Protein AF-A0A966EWJ2-F1 (afdb_monomer_lite)

Sequence (169 aa):
MSKPTRISRLSVVLLVLSLAGCTSAPTDCRPDIEAARTAGQTGQWLESAIATAGPDCRSAATDAWLESAGALDCSPRFAFAAARLGREIGADCTAASHVGAARLGAMIGELERERESIDAQLADESLVATMQRDLRQRHITIDRDLPQLEALARFDELLPPAVVPDRAN

Structure (mmCIF, N/CA/C/O backbone):
data_AF-A0A966EWJ2-F1
#
_entry.id   AF-A0A966EWJ2-F1
#
loop_
_atom_site.group_PDB
_atom_site.id
_atom_site.type_symbol
_atom_site.label_atom_id
_atom_site.label_alt_id
_atom_site.label_comp_id
_atom_site.label_asym_id
_atom_site.label_entity_id
_atom_site.label_seq_id
_atom_site.pdbx_PDB_ins_code
_atom_site.Cartn_x
_atom_site.Cartn_y
_atom_site.Cartn_z
_atom_site.occupancy
_atom_site.B_iso_or_equiv
_atom_site.auth_seq_id
_atom_site.auth_comp_id
_atom_site.auth_asym_id
_atom_site.auth_atom_id
_atom_site.pdbx_PDB_model_num
ATOM 1 N N . MET A 1 1 ? 14.632 -74.463 56.952 1.00 44.56 1 MET A N 1
ATOM 2 C CA . MET A 1 1 ? 13.197 -74.572 56.605 1.00 44.56 1 MET A CA 1
ATOM 3 C C . MET A 1 1 ? 12.904 -73.636 55.440 1.00 44.56 1 MET A C 1
ATOM 5 O O . MET A 1 1 ? 13.610 -72.654 55.264 1.00 44.56 1 MET A O 1
ATOM 9 N N . SER A 1 2 ? 11.971 -74.058 54.596 1.00 39.38 2 SER A N 1
ATOM 10 C CA . SER A 1 2 ? 11.826 -73.790 53.161 1.00 39.38 2 SER A CA 1
ATOM 11 C C . SER A 1 2 ? 11.442 -72.363 52.717 1.00 39.38 2 SER A C 1
ATOM 13 O O . SER A 1 2 ? 10.772 -71.633 53.436 1.00 39.38 2 SER A O 1
ATOM 15 N N . LYS A 1 3 ? 11.820 -72.042 51.462 1.00 44.25 3 LYS A N 1
ATOM 16 C CA . LYS A 1 3 ? 11.209 -71.070 50.506 1.00 44.25 3 LYS A CA 1
ATOM 17 C C . LYS A 1 3 ? 9.666 -71.260 50.379 1.00 44.25 3 LYS A C 1
ATOM 19 O O . LYS A 1 3 ? 9.231 -72.332 50.802 1.00 44.25 3 LYS A O 1
ATOM 24 N N . PRO A 1 4 ? 8.847 -70.401 49.695 1.00 53.06 4 PRO A N 1
ATOM 25 C CA . PRO A 1 4 ? 9.172 -69.289 48.768 1.00 53.06 4 PRO A CA 1
ATOM 26 C C . PRO A 1 4 ? 8.308 -67.988 48.842 1.00 53.06 4 PRO A C 1
ATOM 28 O O . PRO A 1 4 ? 7.170 -67.961 49.290 1.00 53.06 4 PRO A O 1
ATOM 31 N N . THR A 1 5 ? 8.883 -66.919 48.279 1.00 56.69 5 THR A N 1
ATOM 32 C CA . THR A 1 5 ? 8.361 -66.006 47.232 1.00 56.69 5 THR A CA 1
ATOM 33 C C . THR A 1 5 ? 6.848 -65.785 47.066 1.00 56.69 5 THR A C 1
ATOM 35 O O . THR A 1 5 ? 6.153 -66.706 46.656 1.00 56.69 5 THR A O 1
ATOM 38 N N . ARG A 1 6 ? 6.400 -64.514 47.105 1.00 51.28 6 ARG A N 1
ATOM 39 C CA . ARG A 1 6 ? 5.426 -63.938 46.146 1.00 51.28 6 ARG A CA 1
ATOM 40 C C . ARG A 1 6 ? 5.683 -62.438 45.948 1.00 51.28 6 ARG A C 1
ATOM 42 O O . ARG A 1 6 ? 5.364 -61.614 46.794 1.00 51.28 6 ARG A O 1
ATOM 49 N N . ILE A 1 7 ? 6.269 -62.116 44.799 1.00 52.47 7 ILE A N 1
ATOM 50 C CA . ILE A 1 7 ? 6.356 -60.770 44.229 1.00 52.47 7 ILE A CA 1
ATOM 51 C C . ILE A 1 7 ? 5.018 -60.530 43.528 1.00 52.47 7 ILE A C 1
ATOM 53 O O . ILE A 1 7 ? 4.756 -61.148 42.496 1.00 52.47 7 ILE A O 1
ATOM 57 N N . SER A 1 8 ? 4.158 -59.682 44.092 1.00 46.12 8 SER A N 1
ATOM 58 C CA . SER A 1 8 ? 2.949 -59.228 43.401 1.00 46.12 8 SER A CA 1
ATOM 59 C C . SER A 1 8 ? 3.291 -57.965 42.622 1.00 46.12 8 SER A C 1
ATOM 61 O O . SER A 1 8 ? 3.482 -56.893 43.190 1.00 46.12 8 SER A O 1
ATOM 63 N N . ARG A 1 9 ? 3.431 -58.128 41.305 1.00 56.00 9 ARG A N 1
ATOM 64 C CA . ARG A 1 9 ? 3.480 -57.038 40.331 1.00 56.00 9 ARG A CA 1
ATOM 65 C C . ARG A 1 9 ? 2.112 -56.353 40.344 1.00 56.00 9 ARG A C 1
ATOM 67 O O . ARG A 1 9 ? 1.135 -57.013 40.002 1.00 56.00 9 ARG A O 1
ATOM 74 N N . LEU A 1 10 ? 2.028 -55.070 40.699 1.00 47.12 10 LEU A N 1
ATOM 75 C CA . LEU A 1 10 ? 0.874 -54.260 40.313 1.00 47.12 10 LEU A CA 1
ATOM 76 C C . LEU A 1 10 ? 1.274 -53.302 39.198 1.00 47.12 10 LEU A C 1
ATOM 78 O O . LEU A 1 10 ? 2.147 -52.451 39.337 1.00 47.12 10 LEU A O 1
ATOM 82 N N . SER A 1 11 ? 0.628 -53.573 38.077 1.00 51.22 11 SER A N 1
ATOM 83 C CA . SER A 1 11 ? 0.659 -52.937 36.781 1.00 51.22 11 SER A CA 1
ATOM 84 C C . SER A 1 11 ? 0.722 -51.415 36.827 1.00 51.22 11 SER A C 1
ATOM 86 O O . SER A 1 11 ? -0.183 -50.735 37.301 1.00 51.22 11 SER A O 1
ATOM 88 N N . VAL A 1 12 ? 1.785 -50.910 36.212 1.00 52.94 12 VAL A N 1
ATOM 89 C CA . VAL A 1 12 ? 1.863 -49.590 35.601 1.00 52.94 12 VAL A CA 1
ATOM 90 C C . VAL A 1 12 ? 0.785 -49.514 34.514 1.00 52.94 12 VAL A C 1
ATOM 92 O O . VAL A 1 12 ? 0.894 -50.190 33.494 1.00 52.94 12 VAL A O 1
ATOM 95 N N . VAL A 1 13 ? -0.252 -48.704 34.721 1.00 52.81 13 VAL A N 1
ATOM 96 C CA . VAL A 1 13 ? -1.109 -48.213 33.633 1.00 52.81 13 VAL A CA 1
ATOM 97 C C . VAL A 1 13 ? -0.674 -46.777 33.371 1.00 52.81 13 VAL A C 1
ATOM 99 O O . VAL A 1 13 ? -1.221 -45.824 33.915 1.00 52.81 13 VAL A O 1
ATOM 102 N N . LEU A 1 14 ? 0.392 -46.638 32.583 1.00 48.91 14 LEU A N 1
ATOM 103 C CA . LEU A 1 14 ? 0.786 -45.365 31.994 1.00 48.91 14 LEU A CA 1
ATOM 104 C C . LEU A 1 14 ? -0.189 -45.116 30.841 1.00 48.91 14 LEU A C 1
ATOM 106 O O . LEU A 1 14 ? -0.017 -45.626 29.735 1.00 48.91 14 LEU A O 1
ATOM 110 N N . LEU A 1 15 ? -1.269 -44.396 31.141 1.00 46.56 15 LEU A N 1
ATOM 111 C CA . LEU A 1 15 ? -2.176 -43.852 30.141 1.00 46.56 15 LEU A CA 1
ATOM 112 C C . LEU A 1 15 ? -1.403 -42.748 29.404 1.00 46.56 15 LEU A C 1
ATOM 114 O O . LEU A 1 15 ? -1.396 -41.588 29.810 1.00 46.56 15 LEU A O 1
ATOM 118 N N . VAL A 1 16 ? -0.668 -43.128 28.358 1.00 53.09 16 VAL A N 1
ATOM 119 C CA . VAL A 1 16 ? -0.109 -42.177 27.397 1.00 53.09 16 VAL A CA 1
ATOM 120 C C . VAL A 1 16 ? -1.301 -41.627 26.621 1.00 53.09 16 VAL A C 1
ATOM 122 O O . VAL A 1 16 ? -1.777 -42.243 25.670 1.00 53.09 16 VAL A O 1
ATOM 125 N N . LEU A 1 17 ? -1.836 -40.491 27.078 1.00 48.16 17 LEU A N 1
ATOM 126 C CA . LEU A 1 17 ? -2.671 -39.641 26.240 1.00 48.16 17 LEU A CA 1
ATOM 127 C C . LEU A 1 17 ? -1.787 -39.146 25.096 1.00 48.16 17 LEU A C 1
ATOM 129 O O . LEU A 1 17 ? -1.055 -38.166 25.228 1.00 48.16 17 LEU A O 1
ATOM 133 N N . SER A 1 18 ? -1.853 -39.849 23.973 1.00 48.22 18 SER A N 1
ATOM 134 C CA . SER A 1 18 ? -1.371 -39.380 22.684 1.00 48.22 18 SER A CA 1
ATOM 135 C C . SER A 1 18 ? -2.238 -38.196 22.256 1.00 48.22 18 SER A C 1
ATOM 137 O O . SER A 1 18 ? -3.191 -38.345 21.493 1.00 48.22 18 SER A O 1
ATOM 139 N N . LEU A 1 19 ? -1.920 -37.009 22.772 1.00 52.06 19 LEU A N 1
ATOM 140 C CA . LEU A 1 19 ? -2.253 -35.744 22.131 1.00 52.06 19 LEU A CA 1
ATOM 141 C C . LEU A 1 19 ? -1.502 -35.720 20.795 1.00 52.06 19 LEU A C 1
ATOM 143 O O . LEU A 1 19 ? -0.413 -35.163 20.683 1.00 52.06 19 LEU A O 1
ATOM 147 N N . ALA A 1 20 ? -2.078 -36.369 19.784 1.00 51.56 20 ALA A N 1
ATOM 148 C CA . ALA A 1 20 ? -1.780 -36.103 18.387 1.00 51.56 20 ALA A CA 1
ATOM 149 C C . ALA A 1 20 ? -2.307 -34.695 18.079 1.00 51.56 20 ALA A C 1
ATOM 151 O O . ALA A 1 20 ? -3.362 -34.516 17.476 1.00 51.56 20 ALA A O 1
ATOM 152 N N . GLY A 1 21 ? -1.604 -33.686 18.597 1.00 46.38 21 GLY A N 1
ATOM 153 C CA . GLY A 1 21 ? -1.736 -32.323 18.120 1.00 46.38 21 GLY A CA 1
ATOM 154 C C . GLY A 1 21 ? -1.409 -32.328 16.634 1.00 46.38 21 GLY A C 1
ATOM 155 O O . GLY A 1 21 ? -0.424 -32.938 16.221 1.00 46.38 21 GLY A O 1
ATOM 156 N N . CYS A 1 22 ? -2.277 -31.704 15.845 1.00 55.84 22 CYS A N 1
ATOM 157 C CA . CYS A 1 22 ? -2.141 -31.519 14.411 1.00 55.84 22 CYS A CA 1
ATOM 158 C C . CYS A 1 22 ? -0.808 -30.834 14.079 1.00 55.84 22 CYS A C 1
ATOM 160 O O . CYS A 1 22 ? -0.740 -29.618 13.946 1.00 55.84 22 CYS A O 1
ATOM 162 N N . THR A 1 23 ? 0.266 -31.600 13.931 1.00 50.50 23 THR A N 1
ATOM 163 C CA . THR A 1 23 ? 1.444 -31.153 13.201 1.00 50.50 23 THR A CA 1
ATOM 164 C C . THR A 1 23 ? 1.081 -31.267 11.729 1.00 50.50 23 THR A C 1
ATOM 166 O O . THR A 1 23 ? 1.271 -32.316 11.110 1.00 50.50 23 THR A O 1
ATOM 169 N N . SER A 1 24 ? 0.472 -30.220 11.177 1.00 58.94 24 SER A N 1
ATOM 170 C CA . SER A 1 24 ? 0.495 -29.993 9.736 1.00 58.94 24 SER A CA 1
ATOM 171 C C . SER A 1 24 ? 1.944 -30.157 9.276 1.00 58.94 24 SER A C 1
ATOM 173 O O . SER A 1 24 ? 2.857 -29.570 9.862 1.00 58.94 24 SER A O 1
ATOM 175 N N . ALA A 1 25 ? 2.169 -31.043 8.303 1.00 60.38 25 ALA A N 1
ATOM 176 C CA . ALA A 1 25 ? 3.480 -31.209 7.691 1.00 60.38 25 ALA A CA 1
ATOM 177 C C . ALA A 1 25 ? 4.006 -29.830 7.249 1.00 60.38 25 ALA A C 1
ATOM 179 O O . ALA A 1 25 ? 3.192 -28.989 6.863 1.00 60.38 25 ALA A O 1
ATOM 180 N N . PRO A 1 26 ? 5.326 -29.575 7.312 1.00 67.81 26 PRO A N 1
ATOM 181 C CA . PRO A 1 26 ? 5.874 -28.314 6.832 1.00 67.81 26 PRO A CA 1
ATOM 182 C C . PRO A 1 26 ? 5.425 -28.085 5.384 1.00 67.81 26 PRO A C 1
ATOM 184 O O . PRO A 1 26 ? 5.665 -28.926 4.517 1.00 67.81 26 PRO A O 1
ATOM 187 N N . THR A 1 27 ? 4.733 -26.972 5.145 1.00 82.44 27 THR A N 1
ATOM 188 C CA . THR A 1 27 ? 4.296 -26.555 3.810 1.00 82.44 27 THR A CA 1
ATOM 189 C C . THR A 1 27 ? 5.539 -26.284 2.954 1.00 82.44 27 THR A C 1
ATOM 191 O O . THR A 1 27 ? 6.384 -25.474 3.336 1.00 82.44 27 THR A O 1
ATOM 194 N N . ASP A 1 28 ? 5.695 -26.972 1.814 1.00 91.44 28 ASP A N 1
ATOM 195 C CA . ASP A 1 28 ? 6.799 -26.698 0.878 1.00 91.44 28 ASP A CA 1
ATOM 196 C C . ASP A 1 28 ? 6.525 -25.371 0.150 1.00 91.44 28 ASP A C 1
ATOM 198 O O . ASP A 1 28 ? 5.774 -25.332 -0.820 1.00 91.44 28 ASP A O 1
ATOM 202 N N . CYS A 1 29 ? 7.129 -24.281 0.633 1.00 95.12 29 CYS A N 1
ATOM 203 C CA . CYS A 1 29 ? 7.000 -22.938 0.053 1.00 95.12 29 CYS A CA 1
ATOM 204 C C . CYS A 1 29 ? 7.930 -22.675 -1.140 1.00 95.12 29 CYS A C 1
ATOM 206 O O . CYS A 1 29 ? 7.902 -21.591 -1.723 1.00 95.12 29 CYS A O 1
ATOM 208 N N . ARG A 1 30 ? 8.781 -23.635 -1.513 1.00 96.38 30 ARG A N 1
ATOM 209 C CA . ARG A 1 30 ? 9.742 -23.480 -2.609 1.00 96.38 30 ARG A CA 1
ATOM 210 C C . ARG A 1 30 ? 9.128 -23.044 -3.950 1.00 96.38 30 ARG A C 1
ATOM 212 O O . ARG A 1 30 ? 9.715 -22.138 -4.539 1.00 96.38 30 ARG A O 1
ATOM 219 N N . PRO A 1 31 ? 8.003 -23.611 -4.445 1.00 94.81 31 PRO A N 1
ATOM 220 C CA . PRO A 1 31 ? 7.438 -23.173 -5.723 1.00 94.81 31 PRO A CA 1
ATOM 221 C C . PRO A 1 31 ? 6.982 -21.707 -5.693 1.00 94.81 31 PRO A C 1
ATOM 223 O O . PRO A 1 31 ? 7.246 -20.977 -6.645 1.00 94.81 31 PRO A O 1
ATOM 226 N N . ASP A 1 32 ? 6.381 -21.252 -4.589 1.00 95.62 32 ASP A N 1
ATOM 227 C CA . ASP A 1 32 ? 5.932 -19.861 -4.429 1.00 95.62 32 ASP A CA 1
ATOM 228 C C . ASP A 1 32 ? 7.119 -18.886 -4.386 1.00 95.62 32 ASP A C 1
ATOM 230 O O . ASP A 1 32 ? 7.094 -17.830 -5.016 1.00 95.62 32 ASP A O 1
ATOM 234 N N . ILE A 1 33 ? 8.191 -19.262 -3.680 1.00 96.31 33 ILE A N 1
ATOM 235 C CA . ILE A 1 33 ? 9.434 -18.483 -3.595 1.00 96.31 33 ILE A CA 1
ATOM 236 C C . ILE A 1 33 ? 10.095 -18.348 -4.973 1.00 96.31 33 ILE A C 1
ATOM 238 O O . ILE A 1 33 ? 10.549 -17.263 -5.340 1.00 96.31 33 ILE A O 1
ATOM 242 N N . GLU A 1 34 ? 10.170 -19.439 -5.738 1.00 96.25 34 GLU A N 1
ATOM 243 C CA . GLU A 1 34 ? 10.779 -19.434 -7.070 1.00 96.25 34 GLU A CA 1
ATOM 244 C C . GLU A 1 34 ? 9.957 -18.604 -8.062 1.00 96.25 34 GLU A C 1
ATOM 246 O O . GLU A 1 34 ? 10.519 -17.753 -8.753 1.00 96.25 34 GLU A O 1
ATOM 251 N N . ALA A 1 35 ? 8.630 -18.763 -8.060 1.00 94.88 35 ALA A N 1
ATOM 252 C CA . ALA A 1 35 ? 7.732 -17.958 -8.883 1.00 94.88 35 ALA A CA 1
ATOM 253 C C . ALA A 1 35 ? 7.853 -16.459 -8.564 1.00 94.88 35 ALA A C 1
ATOM 255 O O . ALA A 1 35 ? 7.999 -15.642 -9.476 1.00 94.88 35 ALA A O 1
ATOM 256 N N . ALA A 1 36 ? 7.867 -16.095 -7.278 1.00 95.25 36 ALA A N 1
ATOM 257 C CA . ALA A 1 36 ? 8.004 -14.709 -6.847 1.00 95.25 36 ALA A CA 1
ATOM 258 C C . ALA A 1 36 ? 9.366 -14.109 -7.228 1.00 95.25 36 ALA A C 1
ATOM 260 O O . ALA A 1 36 ? 9.433 -12.962 -7.672 1.00 95.25 36 ALA A O 1
ATOM 261 N N . ARG A 1 37 ? 10.445 -14.898 -7.147 1.00 95.25 37 ARG A N 1
ATOM 262 C CA . ARG A 1 37 ? 11.772 -14.490 -7.621 1.00 95.25 37 ARG A CA 1
ATOM 263 C C . ARG A 1 37 ? 11.781 -14.217 -9.126 1.00 95.25 37 ARG A C 1
ATOM 265 O O . ARG A 1 37 ? 12.277 -13.182 -9.560 1.00 95.25 37 ARG A O 1
ATOM 272 N N . THR A 1 38 ? 11.229 -15.117 -9.940 1.00 94.94 38 THR A N 1
ATOM 273 C CA . THR A 1 38 ? 11.143 -14.917 -11.397 1.00 94.94 38 THR A CA 1
ATOM 274 C C . THR A 1 38 ? 10.290 -13.696 -11.750 1.00 94.94 38 THR A C 1
ATOM 276 O O . THR A 1 38 ? 10.650 -12.913 -12.633 1.00 94.94 38 THR A O 1
ATOM 279 N N . ALA A 1 39 ? 9.183 -13.488 -11.038 1.00 92.69 39 ALA A N 1
ATOM 280 C CA . ALA A 1 39 ? 8.339 -12.310 -11.192 1.00 92.69 39 ALA A CA 1
ATOM 281 C C . ALA A 1 39 ? 9.103 -11.012 -10.864 1.00 92.69 39 ALA A C 1
ATOM 283 O O . ALA A 1 39 ? 9.042 -10.052 -11.635 1.00 92.69 39 ALA A O 1
ATOM 284 N N . GLY A 1 40 ? 9.887 -11.003 -9.781 1.00 90.44 40 GLY A N 1
ATOM 285 C CA . GLY A 1 40 ? 10.742 -9.875 -9.408 1.00 90.44 40 GLY A CA 1
ATOM 286 C C . GLY A 1 40 ? 11.792 -9.559 -10.474 1.00 90.44 40 GLY A C 1
ATOM 287 O O . GLY A 1 40 ? 11.906 -8.410 -10.883 1.00 90.44 40 GLY A O 1
ATOM 288 N N . GLN A 1 41 ? 12.467 -10.575 -11.027 1.00 91.12 41 GLN A N 1
ATOM 289 C CA . GLN A 1 41 ? 13.444 -10.417 -12.122 1.00 91.12 41 GLN A CA 1
ATOM 290 C C . GLN A 1 41 ? 12.837 -9.885 -13.426 1.00 91.12 41 GLN A C 1
ATOM 292 O O . GLN A 1 41 ? 13.537 -9.292 -14.244 1.00 91.12 41 GLN A O 1
ATOM 297 N N . THR A 1 42 ? 11.544 -10.114 -13.648 1.00 90.06 42 THR A N 1
ATOM 298 C CA . THR A 1 42 ? 10.830 -9.668 -14.854 1.00 90.06 42 THR A CA 1
ATOM 299 C C . THR A 1 42 ? 10.054 -8.368 -14.635 1.00 90.06 42 THR A C 1
ATOM 301 O O . THR A 1 42 ? 9.376 -7.894 -15.545 1.00 90.06 42 THR A O 1
ATOM 304 N N . GLY A 1 43 ? 10.161 -7.765 -13.444 1.00 87.81 43 GLY A N 1
ATOM 305 C CA . GLY A 1 43 ? 9.502 -6.508 -13.098 1.00 87.81 43 GLY A CA 1
ATOM 306 C C . GLY A 1 43 ? 7.9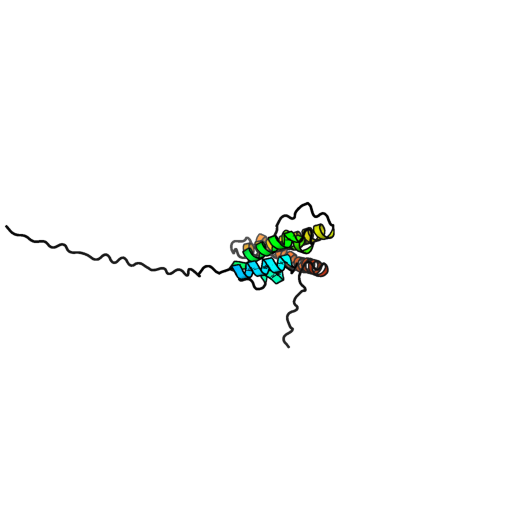83 -6.618 -12.947 1.00 87.81 43 GLY A C 1
ATOM 307 O O . GLY A 1 43 ? 7.296 -5.594 -12.984 1.00 87.81 43 GLY A O 1
ATOM 308 N N . GLN A 1 44 ? 7.440 -7.829 -12.791 1.00 91.69 44 GLN A N 1
ATOM 309 C CA . GLN A 1 44 ? 6.019 -8.031 -12.499 1.00 91.69 44 GLN A CA 1
ATOM 310 C C . GLN A 1 44 ? 5.659 -7.445 -11.129 1.00 91.69 44 GLN A C 1
ATOM 312 O O . GLN A 1 44 ? 6.490 -7.430 -10.225 1.00 91.69 44 GLN A O 1
ATOM 317 N N . TRP A 1 45 ? 4.418 -6.977 -10.959 1.00 90.44 45 TRP A N 1
ATOM 318 C CA . TRP A 1 45 ? 3.950 -6.417 -9.685 1.00 90.44 45 TRP A CA 1
ATOM 319 C C . TRP A 1 45 ? 4.017 -7.448 -8.555 1.00 90.44 45 TRP A C 1
ATOM 321 O O . TRP A 1 45 ? 3.600 -8.595 -8.742 1.00 90.44 45 TRP A O 1
ATOM 331 N N . LEU A 1 46 ? 4.472 -7.017 -7.375 1.00 92.25 46 LEU A N 1
ATOM 332 C CA . LEU A 1 46 ? 4.563 -7.860 -6.182 1.00 92.25 46 LEU A CA 1
ATOM 333 C C . LEU A 1 46 ? 3.216 -8.521 -5.867 1.00 92.25 46 LEU A C 1
ATOM 335 O O . LEU A 1 46 ? 3.156 -9.728 -5.662 1.00 92.25 46 LEU A O 1
ATOM 339 N N . GLU A 1 47 ? 2.127 -7.752 -5.893 1.00 90.69 47 GLU A N 1
ATOM 340 C CA . GLU A 1 47 ? 0.781 -8.227 -5.568 1.00 90.69 47 GLU A CA 1
ATOM 341 C C . GLU A 1 47 ? 0.324 -9.338 -6.516 1.00 90.69 47 GLU A C 1
ATOM 343 O O . GLU A 1 47 ? -0.331 -10.281 -6.088 1.00 90.69 47 GLU A O 1
ATOM 348 N N . SER A 1 48 ? 0.692 -9.248 -7.798 1.00 89.88 48 SER A N 1
ATOM 349 C CA . SER A 1 48 ? 0.400 -10.299 -8.780 1.00 89.88 48 SER A CA 1
ATOM 350 C C . SER A 1 48 ? 1.273 -11.532 -8.555 1.00 89.88 48 SER A C 1
ATOM 352 O O . SER A 1 48 ? 0.782 -12.652 -8.659 1.00 89.88 48 SER A O 1
ATOM 354 N N . ALA A 1 49 ? 2.545 -11.328 -8.203 1.00 90.75 49 ALA A N 1
ATOM 355 C CA . ALA A 1 49 ? 3.504 -12.399 -7.956 1.00 90.75 49 ALA A CA 1
ATOM 356 C C . ALA A 1 49 ? 3.132 -13.267 -6.743 1.00 90.75 49 ALA A C 1
ATOM 358 O O . ALA A 1 49 ? 3.359 -14.473 -6.758 1.00 90.75 49 ALA A O 1
ATOM 359 N N . ILE A 1 50 ? 2.547 -12.664 -5.703 1.00 93.38 50 ILE A N 1
ATOM 360 C CA . ILE A 1 50 ? 2.193 -13.364 -4.457 1.00 93.38 50 ILE A CA 1
ATOM 361 C C . ILE A 1 50 ? 0.710 -13.743 -4.363 1.00 93.38 50 ILE A C 1
ATOM 363 O O . ILE A 1 50 ? 0.309 -14.361 -3.378 1.00 93.38 50 ILE A O 1
ATOM 367 N N . ALA A 1 51 ? -0.114 -13.396 -5.360 1.00 91.75 51 ALA A N 1
ATOM 368 C CA . ALA A 1 51 ? -1.557 -13.655 -5.341 1.00 91.75 51 ALA A CA 1
ATOM 369 C C . ALA A 1 51 ? -1.902 -15.148 -5.227 1.00 91.75 51 ALA A C 1
ATOM 371 O O . ALA A 1 51 ? -2.920 -15.505 -4.636 1.00 91.75 51 ALA A O 1
ATOM 372 N N . THR A 1 52 ? -1.061 -16.018 -5.790 1.00 88.38 52 THR A N 1
ATOM 373 C CA . THR A 1 52 ? -1.248 -17.475 -5.769 1.00 88.38 52 THR A CA 1
ATOM 374 C C . THR A 1 52 ? -0.522 -18.165 -4.618 1.00 88.38 52 THR A C 1
ATOM 376 O O . THR A 1 52 ? -0.726 -19.361 -4.425 1.00 88.38 52 THR A O 1
ATOM 379 N N . ALA A 1 53 ? 0.321 -17.443 -3.872 1.00 92.56 53 ALA A N 1
ATOM 380 C CA . ALA A 1 53 ? 1.113 -18.029 -2.802 1.00 92.56 53 ALA A CA 1
ATOM 381 C C . ALA A 1 53 ? 0.227 -18.415 -1.611 1.00 92.56 53 ALA A C 1
ATOM 383 O O . ALA A 1 53 ? -0.671 -17.666 -1.207 1.00 92.56 53 ALA A O 1
ATOM 384 N N . GLY A 1 54 ? 0.509 -19.575 -1.014 1.00 90.75 54 GLY A N 1
ATOM 385 C CA . GLY A 1 54 ? -0.191 -20.018 0.190 1.00 90.75 54 GLY A CA 1
ATOM 386 C C . GLY A 1 54 ? -0.038 -19.008 1.341 1.00 90.75 54 GLY A C 1
ATOM 387 O O . GLY A 1 54 ? 0.977 -18.308 1.409 1.00 90.75 54 GLY A O 1
ATOM 388 N N . PRO A 1 55 ? -1.003 -18.918 2.281 1.00 90.50 55 PRO A N 1
ATOM 389 C CA . PRO A 1 55 ? -0.943 -17.958 3.386 1.00 90.50 55 PRO A CA 1
ATOM 390 C C . PRO A 1 55 ? 0.362 -18.053 4.183 1.00 90.50 55 PRO A C 1
ATOM 392 O O . PRO A 1 55 ? 0.951 -17.016 4.479 1.00 90.50 55 PRO A O 1
ATOM 395 N N . ASP A 1 56 ? 0.847 -19.273 4.420 1.00 92.81 56 ASP A N 1
ATOM 396 C CA . ASP A 1 56 ? 2.086 -19.548 5.155 1.00 92.81 56 ASP A CA 1
ATOM 397 C C . ASP A 1 56 ? 3.357 -19.191 4.360 1.00 92.81 56 ASP A C 1
ATOM 399 O O . ASP A 1 56 ? 4.422 -18.993 4.939 1.00 92.81 56 ASP A O 1
ATOM 403 N N . CYS A 1 57 ? 3.257 -19.085 3.032 1.00 94.94 57 CYS A N 1
ATOM 404 C CA . CYS A 1 57 ? 4.390 -18.863 2.132 1.00 94.94 57 CYS A CA 1
ATOM 405 C C . CYS A 1 57 ? 4.520 -17.406 1.664 1.00 94.94 57 CYS A C 1
ATOM 407 O O . CYS A 1 57 ? 5.581 -17.011 1.176 1.00 94.94 57 CYS A O 1
ATOM 409 N N . ARG A 1 58 ? 3.480 -16.577 1.844 1.00 93.88 58 ARG A N 1
ATOM 410 C CA . ARG A 1 58 ? 3.430 -15.189 1.347 1.00 93.88 58 ARG A CA 1
ATOM 411 C C . ARG A 1 58 ? 4.589 -14.313 1.816 1.00 93.88 58 ARG A C 1
ATOM 413 O O . ARG A 1 58 ? 5.109 -13.542 1.013 1.00 93.88 58 ARG A O 1
ATOM 420 N N . SER A 1 59 ? 5.024 -14.441 3.072 1.00 94.12 59 SER A N 1
ATOM 421 C CA . SER A 1 59 ? 6.171 -13.668 3.577 1.00 94.12 59 SER A CA 1
ATOM 422 C C . SER A 1 59 ? 7.459 -14.037 2.839 1.00 94.12 59 SER A C 1
ATOM 424 O O . SER A 1 59 ? 8.150 -13.158 2.334 1.00 94.12 59 SER A O 1
ATOM 426 N N . ALA A 1 60 ? 7.753 -15.336 2.712 1.00 94.69 60 ALA A N 1
ATOM 427 C CA . ALA A 1 60 ? 8.962 -15.808 2.041 1.00 94.69 60 ALA A CA 1
ATOM 428 C C . ALA A 1 60 ? 8.955 -15.490 0.535 1.00 94.69 60 ALA A C 1
ATOM 430 O O . ALA A 1 60 ? 9.981 -15.110 -0.024 1.00 94.69 60 ALA A O 1
ATOM 431 N N . ALA A 1 61 ? 7.793 -15.600 -0.115 1.00 95.81 61 ALA A N 1
ATOM 432 C CA . ALA A 1 61 ? 7.611 -15.195 -1.506 1.00 95.81 61 ALA A CA 1
ATOM 433 C C . ALA A 1 61 ? 7.830 -13.679 -1.692 1.00 95.81 61 ALA A C 1
ATOM 435 O O . ALA A 1 61 ? 8.523 -13.266 -2.619 1.00 95.81 61 ALA A O 1
ATOM 436 N N . THR A 1 62 ? 7.312 -12.852 -0.778 1.00 95.69 62 THR A N 1
ATOM 437 C CA . THR A 1 62 ? 7.505 -11.391 -0.797 1.00 95.69 62 THR A CA 1
ATOM 438 C C . THR A 1 62 ? 8.980 -11.014 -0.680 1.00 95.69 62 THR A C 1
ATOM 440 O O . THR A 1 62 ? 9.470 -10.211 -1.472 1.00 95.69 62 THR A O 1
ATOM 443 N N . ASP A 1 63 ? 9.706 -11.619 0.263 1.00 94.56 63 ASP A N 1
ATOM 444 C CA . ASP A 1 63 ? 11.137 -11.356 0.441 1.00 94.56 63 ASP A CA 1
ATOM 445 C C . ASP A 1 63 ? 11.947 -11.775 -0.798 1.00 94.56 63 ASP A C 1
ATOM 447 O O . ASP A 1 63 ? 12.817 -11.029 -1.245 1.00 94.56 63 ASP A O 1
ATOM 451 N N . ALA A 1 64 ? 11.617 -12.913 -1.418 1.00 93.88 64 ALA A N 1
ATOM 452 C CA . ALA A 1 64 ? 12.266 -13.366 -2.649 1.00 93.88 64 ALA A CA 1
ATOM 453 C C . ALA A 1 64 ? 11.982 -12.451 -3.855 1.00 93.88 64 ALA A C 1
ATOM 455 O O . ALA A 1 64 ? 12.867 -12.218 -4.689 1.00 93.88 64 ALA A O 1
ATOM 456 N N . TRP A 1 65 ? 10.765 -11.907 -3.949 1.00 95.2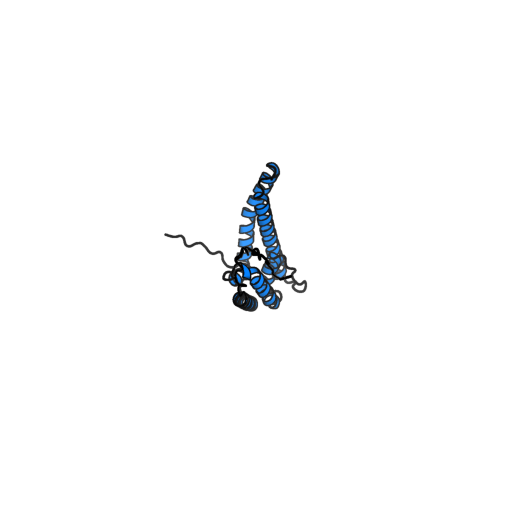5 65 TRP A N 1
ATOM 457 C CA . TRP A 1 65 ? 10.436 -10.886 -4.943 1.00 95.25 65 TRP A CA 1
ATOM 458 C C . TRP A 1 65 ? 11.246 -9.611 -4.700 1.00 95.25 65 TRP A C 1
ATOM 460 O O . TRP A 1 65 ? 11.852 -9.105 -5.635 1.00 95.25 65 TRP A O 1
ATOM 470 N N . LEU A 1 66 ? 11.326 -9.116 -3.458 1.00 92.00 66 LEU A N 1
ATOM 471 C CA . LEU A 1 66 ? 12.086 -7.905 -3.125 1.00 92.00 66 LEU A CA 1
ATOM 472 C C . LEU A 1 66 ? 13.581 -8.060 -3.415 1.00 92.00 66 LEU A C 1
ATOM 474 O O . LEU A 1 66 ? 14.177 -7.171 -4.015 1.00 92.00 66 LEU A O 1
ATOM 478 N N . GLU A 1 67 ? 14.180 -9.186 -3.029 1.00 90.75 67 GLU A N 1
ATOM 479 C CA . GLU A 1 67 ? 15.593 -9.480 -3.293 1.00 90.75 67 GLU A CA 1
ATOM 480 C C . GLU A 1 67 ? 15.900 -9.425 -4.797 1.00 90.75 67 GLU A C 1
ATOM 482 O O . GLU A 1 67 ? 16.883 -8.824 -5.229 1.00 90.75 67 GLU A O 1
ATOM 487 N N . SER A 1 68 ? 15.031 -10.022 -5.611 1.00 88.62 68 SER A N 1
ATOM 488 C CA . SER A 1 68 ? 15.232 -10.102 -7.057 1.00 88.62 68 SER A CA 1
ATOM 489 C C . SER A 1 68 ? 14.838 -8.842 -7.821 1.00 88.62 68 SER A C 1
ATOM 491 O O . SER A 1 68 ? 15.530 -8.465 -8.763 1.00 88.62 68 SER A O 1
ATOM 493 N N . ALA A 1 69 ? 13.766 -8.166 -7.417 1.00 84.56 69 ALA A N 1
ATOM 494 C CA . ALA A 1 69 ? 13.348 -6.891 -7.987 1.00 84.56 69 ALA A CA 1
ATOM 495 C C . ALA A 1 69 ? 14.313 -5.761 -7.608 1.00 84.56 69 ALA A C 1
ATOM 497 O O . ALA A 1 69 ? 14.522 -4.851 -8.406 1.00 84.56 69 ALA A O 1
ATOM 498 N N . GLY A 1 70 ? 14.950 -5.831 -6.433 1.00 74.00 70 GLY A N 1
ATOM 499 C CA . GLY A 1 70 ? 16.003 -4.898 -6.030 1.00 74.00 70 GLY A CA 1
ATOM 500 C C . GLY A 1 70 ? 17.217 -4.940 -6.958 1.00 74.00 70 GLY A C 1
ATOM 501 O O . GLY A 1 70 ? 17.870 -3.921 -7.161 1.00 74.00 70 GLY A O 1
ATOM 502 N N . ALA A 1 71 ? 17.466 -6.082 -7.609 1.00 70.88 71 ALA A N 1
ATOM 503 C CA . ALA A 1 71 ? 18.490 -6.198 -8.644 1.00 70.88 71 ALA A CA 1
ATOM 504 C C . ALA A 1 71 ? 18.130 -5.466 -9.956 1.00 70.88 71 ALA A C 1
ATOM 506 O O . ALA A 1 71 ? 19.009 -5.269 -10.791 1.00 70.88 71 ALA A O 1
ATOM 507 N N . LEU A 1 72 ? 16.874 -5.033 -10.145 1.00 67.38 72 LEU A N 1
ATOM 508 C CA . LEU A 1 72 ? 16.434 -4.216 -11.290 1.00 67.38 72 LEU A CA 1
ATOM 509 C C . LEU A 1 72 ? 16.706 -2.709 -11.114 1.00 67.38 72 LEU A C 1
ATOM 511 O O . LEU A 1 72 ? 16.074 -1.905 -11.793 1.00 67.38 72 LEU A O 1
ATOM 515 N N . ASP A 1 73 ? 17.608 -2.362 -10.195 1.00 70.88 73 ASP A N 1
ATOM 516 C CA . ASP A 1 73 ? 18.274 -1.074 -9.963 1.00 70.88 73 ASP A CA 1
ATOM 517 C C . ASP A 1 73 ? 17.441 0.196 -10.238 1.00 70.88 73 ASP A C 1
ATOM 519 O O . ASP A 1 73 ? 17.139 0.586 -11.366 1.00 70.88 73 ASP A O 1
ATOM 523 N N . CYS A 1 74 ? 17.070 0.887 -9.162 1.00 85.44 74 CYS A N 1
ATOM 524 C CA . CYS A 1 74 ? 16.344 2.158 -9.185 1.00 85.44 74 CYS A CA 1
ATOM 525 C C . CYS A 1 74 ? 14.963 2.179 -9.872 1.00 85.44 74 CYS A C 1
ATOM 527 O O . CYS A 1 74 ? 14.387 3.257 -10.053 1.00 85.44 74 CYS A O 1
ATOM 529 N N . SER A 1 75 ? 14.352 1.027 -10.160 1.00 90.31 75 SER A N 1
ATOM 530 C CA . SER A 1 75 ? 12.959 0.961 -10.626 1.00 90.31 75 SER A CA 1
ATOM 531 C C . SER A 1 75 ? 11.981 1.626 -9.632 1.00 90.31 75 SER A C 1
ATOM 533 O O . SER A 1 75 ? 11.973 1.260 -8.451 1.00 90.31 75 SER A O 1
ATOM 535 N N . PRO A 1 76 ? 11.107 2.556 -10.074 1.00 92.38 76 PRO A N 1
ATOM 536 C CA . PRO A 1 76 ? 10.068 3.142 -9.223 1.00 92.38 76 PRO A CA 1
ATOM 537 C C . PRO A 1 76 ? 9.129 2.097 -8.608 1.00 92.38 76 PRO A C 1
ATOM 539 O O . PRO A 1 76 ? 8.731 2.230 -7.455 1.00 92.38 76 PRO A O 1
ATOM 542 N N . ARG A 1 77 ? 8.820 1.016 -9.336 1.00 91.75 77 ARG A N 1
ATOM 543 C CA . ARG A 1 77 ? 7.950 -0.065 -8.845 1.00 91.75 77 ARG A CA 1
ATOM 544 C C . ARG A 1 77 ? 8.577 -0.817 -7.672 1.00 91.75 77 ARG A C 1
ATOM 546 O O . ARG A 1 77 ? 7.885 -1.113 -6.703 1.00 91.75 77 ARG A O 1
ATOM 553 N N . PHE A 1 78 ? 9.883 -1.086 -7.739 1.00 92.75 78 PHE A N 1
ATOM 554 C CA . PHE A 1 78 ? 10.614 -1.668 -6.613 1.00 92.75 78 PHE A CA 1
ATOM 555 C C . PHE A 1 78 ? 10.615 -0.715 -5.413 1.00 92.75 78 PHE A C 1
ATOM 557 O O . PHE A 1 78 ? 10.269 -1.131 -4.311 1.00 92.75 78 PHE A O 1
ATOM 564 N N . ALA A 1 79 ? 10.924 0.566 -5.641 1.00 93.81 79 ALA A N 1
ATOM 565 C CA . ALA A 1 79 ? 10.931 1.591 -4.598 1.00 93.81 79 ALA A CA 1
ATOM 566 C C . ALA A 1 79 ? 9.578 1.675 -3.875 1.00 93.81 79 ALA A C 1
ATOM 568 O O . ALA A 1 79 ? 9.507 1.639 -2.651 1.00 93.81 79 ALA A O 1
ATOM 569 N N . PHE A 1 80 ? 8.487 1.719 -4.638 1.00 95.50 80 PHE A N 1
ATOM 570 C CA . PHE A 1 80 ? 7.132 1.713 -4.102 1.00 95.50 80 PHE A CA 1
ATOM 571 C C . PHE A 1 80 ? 6.860 0.483 -3.227 1.00 95.50 80 PHE A C 1
ATOM 573 O O . PHE A 1 80 ? 6.453 0.627 -2.073 1.00 95.50 80 PHE A O 1
ATOM 580 N N . ALA A 1 81 ? 7.111 -0.719 -3.756 1.00 94.88 81 ALA A N 1
ATOM 581 C CA . ALA A 1 81 ? 6.837 -1.970 -3.053 1.00 94.88 81 ALA A CA 1
ATOM 582 C C . ALA A 1 81 ? 7.680 -2.110 -1.772 1.00 94.88 81 ALA A C 1
ATOM 584 O O . ALA A 1 81 ? 7.148 -2.447 -0.714 1.00 94.88 81 ALA A O 1
ATOM 585 N N . ALA A 1 82 ? 8.975 -1.791 -1.844 1.00 93.88 82 ALA A N 1
ATOM 586 C CA . ALA A 1 82 ? 9.881 -1.824 -0.701 1.00 93.88 82 ALA A CA 1
ATOM 587 C C . ALA A 1 82 ? 9.436 -0.847 0.403 1.00 93.88 82 ALA A C 1
ATOM 589 O O . ALA A 1 82 ? 9.263 -1.262 1.552 1.00 93.88 82 ALA A O 1
ATOM 590 N N . ALA A 1 83 ? 9.166 0.418 0.063 1.00 95.81 83 ALA A N 1
ATOM 591 C CA . ALA A 1 83 ? 8.733 1.416 1.041 1.00 95.81 83 ALA A CA 1
ATOM 592 C C . ALA A 1 83 ? 7.367 1.099 1.663 1.00 95.81 83 ALA A C 1
ATOM 594 O O . ALA A 1 83 ? 7.184 1.300 2.865 1.00 95.81 83 ALA A O 1
ATOM 595 N N . ARG A 1 84 ? 6.411 0.575 0.883 1.00 96.94 84 ARG A N 1
ATOM 596 C CA . ARG A 1 84 ? 5.103 0.145 1.405 1.00 96.94 84 ARG A CA 1
ATOM 597 C C . ARG A 1 84 ? 5.257 -0.910 2.494 1.00 96.94 84 ARG A C 1
ATOM 599 O O . ARG A 1 84 ? 4.633 -0.812 3.550 1.00 96.94 84 ARG A O 1
ATOM 606 N N . LEU A 1 85 ? 6.183 -1.843 2.305 1.00 95.81 85 LEU A N 1
ATOM 607 C CA . LEU A 1 85 ? 6.533 -2.865 3.292 1.00 95.81 85 LEU A CA 1
ATOM 608 C C . LEU A 1 85 ? 7.433 -2.352 4.431 1.00 95.81 85 LEU A C 1
ATOM 610 O O . LEU A 1 85 ? 7.859 -3.138 5.274 1.00 95.81 85 LEU A O 1
ATOM 614 N N . GLY A 1 86 ? 7.733 -1.049 4.480 1.00 94.94 86 GLY A N 1
ATOM 615 C CA . GLY A 1 86 ? 8.598 -0.449 5.498 1.00 94.94 86 GLY A CA 1
ATOM 616 C C . GLY A 1 86 ? 10.072 -0.838 5.360 1.00 94.94 86 GLY A C 1
ATOM 617 O O . GLY A 1 86 ? 10.819 -0.747 6.333 1.00 94.94 86 GLY A O 1
ATOM 618 N N . ARG A 1 87 ? 10.499 -1.305 4.181 1.00 92.19 87 ARG A N 1
ATOM 619 C CA . ARG A 1 87 ? 11.905 -1.603 3.892 1.00 92.19 87 ARG A CA 1
ATOM 620 C C . ARG A 1 87 ? 12.640 -0.321 3.512 1.00 92.19 87 ARG A C 1
ATOM 622 O O . ARG A 1 87 ? 12.088 0.549 2.838 1.00 92.19 87 ARG A O 1
ATOM 629 N N . GLU A 1 88 ? 13.898 -0.226 3.927 1.00 87.31 88 GLU A N 1
ATOM 630 C CA . GLU A 1 88 ? 14.783 0.848 3.487 1.00 87.31 88 GLU A CA 1
ATOM 631 C C . GLU A 1 88 ? 15.107 0.697 1.999 1.00 87.31 88 GLU A C 1
ATOM 633 O O . GLU A 1 88 ? 15.257 -0.411 1.480 1.00 87.31 88 GLU A O 1
ATOM 638 N N . ILE A 1 89 ? 15.219 1.831 1.318 1.00 86.06 89 ILE A N 1
ATOM 639 C CA . ILE A 1 89 ? 15.569 1.906 -0.097 1.00 86.06 89 ILE A CA 1
ATOM 640 C C . ILE A 1 89 ? 16.968 2.500 -0.184 1.00 86.06 89 ILE A C 1
ATOM 642 O O . ILE A 1 89 ? 17.264 3.485 0.494 1.00 86.06 89 ILE A O 1
ATOM 646 N N . GLY A 1 90 ? 17.833 1.886 -0.993 1.00 79.50 90 GLY A N 1
ATOM 647 C CA . GLY A 1 90 ? 19.214 2.332 -1.160 1.00 79.50 90 GLY A CA 1
ATOM 648 C C . GLY A 1 90 ? 19.295 3.798 -1.599 1.00 79.50 90 GLY A C 1
ATOM 649 O O . GLY A 1 90 ? 18.563 4.234 -2.486 1.00 79.50 90 GLY A O 1
ATOM 650 N N . ALA A 1 91 ? 20.205 4.559 -0.985 1.00 80.31 91 ALA A N 1
ATOM 651 C CA . ALA A 1 91 ? 20.364 5.996 -1.233 1.00 80.31 91 ALA A CA 1
ATOM 652 C C . ALA A 1 91 ? 20.925 6.331 -2.629 1.00 80.31 91 ALA A C 1
ATOM 654 O O . ALA A 1 91 ? 20.887 7.488 -3.047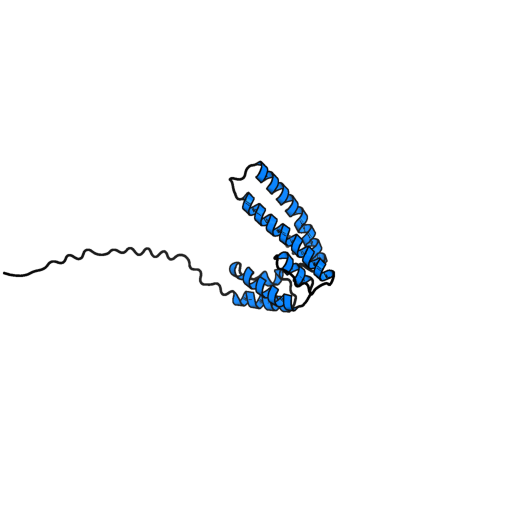 1.00 80.31 91 ALA A O 1
ATOM 655 N N . ASP A 1 92 ? 21.430 5.329 -3.349 1.00 86.69 92 ASP A N 1
ATOM 656 C CA . ASP A 1 92 ? 22.058 5.496 -4.662 1.00 86.69 92 ASP A CA 1
ATOM 657 C C . ASP A 1 92 ? 21.041 5.897 -5.751 1.00 86.69 92 ASP A C 1
ATOM 659 O O . ASP A 1 92 ? 21.388 6.528 -6.752 1.00 86.69 92 ASP A O 1
ATOM 663 N N . CYS A 1 93 ? 19.754 5.621 -5.524 1.00 87.56 93 CYS A N 1
ATOM 664 C CA . CYS A 1 93 ? 18.674 5.908 -6.457 1.00 87.56 93 CYS A CA 1
ATOM 665 C C . CYS A 1 93 ? 18.027 7.276 -6.197 1.00 87.56 93 CYS A C 1
ATOM 667 O O . CYS A 1 93 ? 17.080 7.417 -5.426 1.00 87.56 93 CYS A O 1
ATOM 669 N N . THR A 1 94 ? 18.513 8.305 -6.892 1.00 90.12 94 THR A N 1
ATOM 670 C CA . THR A 1 94 ? 18.092 9.706 -6.672 1.00 90.12 94 THR A CA 1
ATOM 671 C C . THR A 1 94 ? 17.078 10.238 -7.687 1.00 90.12 94 THR A C 1
ATOM 673 O O . THR A 1 94 ? 16.605 11.369 -7.559 1.00 90.12 94 THR A O 1
ATOM 676 N N . ALA A 1 95 ? 16.717 9.443 -8.701 1.00 92.44 95 ALA A N 1
ATOM 677 C CA . ALA A 1 95 ? 15.746 9.850 -9.712 1.00 92.44 95 ALA A CA 1
ATOM 678 C C . ALA A 1 95 ? 14.405 10.241 -9.066 1.00 92.44 95 ALA A C 1
ATOM 680 O O . ALA A 1 95 ? 13.883 9.531 -8.206 1.00 92.44 95 ALA A O 1
ATOM 681 N N . ALA A 1 96 ? 13.811 11.353 -9.510 1.00 93.19 96 ALA A N 1
ATOM 682 C CA . ALA A 1 96 ? 12.589 11.886 -8.904 1.00 93.19 96 ALA A CA 1
ATOM 683 C C . ALA A 1 96 ? 11.416 10.889 -8.930 1.00 93.19 96 ALA A C 1
ATOM 685 O O . ALA A 1 96 ? 10.657 10.821 -7.967 1.00 93.19 96 ALA A O 1
ATOM 686 N N . SER A 1 97 ? 11.293 10.085 -9.992 1.00 93.31 97 SER A N 1
ATOM 687 C CA . SER A 1 97 ? 10.284 9.021 -10.091 1.00 93.31 97 SER A CA 1
ATOM 688 C C . SER A 1 97 ? 10.492 7.922 -9.047 1.00 93.31 97 SER A C 1
ATOM 690 O O . SER A 1 97 ? 9.529 7.463 -8.444 1.00 93.31 97 SER A O 1
ATOM 692 N N . HIS A 1 98 ? 11.742 7.540 -8.785 1.00 93.38 98 HIS A N 1
ATOM 693 C CA . HIS A 1 98 ? 12.097 6.556 -7.767 1.00 93.38 98 HIS A CA 1
ATOM 694 C C . HIS A 1 98 ? 11.780 7.065 -6.355 1.00 93.38 98 HIS A C 1
ATOM 696 O O . HIS A 1 98 ? 11.066 6.410 -5.598 1.00 93.38 98 HIS A O 1
ATOM 702 N N . VAL A 1 99 ? 12.247 8.274 -6.025 1.00 94.75 99 VAL A N 1
ATOM 703 C CA . VAL A 1 99 ? 12.004 8.919 -4.722 1.00 94.75 99 VAL A CA 1
ATOM 704 C C . VAL A 1 99 ? 10.510 9.182 -4.503 1.00 94.75 99 VAL A C 1
ATOM 706 O O . VAL A 1 99 ? 9.991 8.974 -3.406 1.00 94.75 99 VAL A O 1
ATOM 709 N N . GLY A 1 100 ? 9.799 9.620 -5.545 1.00 95.88 100 GLY A N 1
ATOM 710 C CA . GLY A 1 100 ? 8.353 9.827 -5.508 1.00 95.88 100 GLY A CA 1
ATOM 711 C C . GLY A 1 100 ? 7.592 8.531 -5.234 1.00 95.88 100 GLY A C 1
ATOM 712 O O . GLY A 1 100 ? 6.752 8.496 -4.336 1.00 95.88 100 GLY A O 1
ATOM 713 N N . ALA A 1 101 ? 7.941 7.455 -5.941 1.00 96.50 101 ALA A N 1
ATOM 714 C CA . ALA A 1 101 ? 7.332 6.142 -5.761 1.00 96.50 101 ALA A CA 1
ATOM 715 C C . ALA A 1 101 ? 7.604 5.559 -4.364 1.00 96.50 101 ALA A C 1
ATOM 717 O O . ALA A 1 101 ? 6.676 5.079 -3.716 1.00 96.50 101 ALA A O 1
ATOM 718 N N . ALA A 1 102 ? 8.835 5.688 -3.858 1.00 96.25 102 ALA A N 1
ATOM 719 C CA . ALA A 1 102 ? 9.190 5.345 -2.482 1.00 96.25 102 ALA A CA 1
ATOM 720 C C . ALA A 1 102 ? 8.312 6.082 -1.461 1.00 96.25 102 ALA A C 1
ATOM 722 O O . ALA A 1 102 ? 7.720 5.472 -0.572 1.00 96.25 102 ALA A O 1
ATOM 723 N N . ARG A 1 103 ? 8.179 7.406 -1.602 1.00 96.94 103 ARG A N 1
ATOM 724 C CA . ARG A 1 103 ? 7.368 8.221 -0.690 1.00 96.94 103 ARG A CA 1
ATOM 725 C C . ARG A 1 103 ? 5.896 7.816 -0.718 1.00 96.94 103 ARG A C 1
ATOM 727 O O . ARG A 1 103 ? 5.277 7.724 0.339 1.00 96.94 103 ARG A O 1
ATOM 734 N N . LEU A 1 104 ? 5.337 7.586 -1.907 1.00 98.19 104 LEU A N 1
ATOM 735 C CA . LEU A 1 104 ? 3.953 7.138 -2.049 1.00 98.19 104 LEU A CA 1
ATOM 736 C C . LEU A 1 104 ? 3.740 5.757 -1.418 1.00 98.19 104 LEU A C 1
ATOM 738 O O . LEU A 1 104 ? 2.788 5.586 -0.659 1.00 98.19 104 LEU A O 1
ATOM 742 N N . GLY A 1 105 ? 4.655 4.815 -1.661 1.00 97.75 105 GLY A N 1
ATOM 743 C CA . GLY A 1 105 ? 4.642 3.495 -1.032 1.00 97.75 105 GLY A CA 1
ATOM 744 C C . GLY A 1 105 ? 4.656 3.589 0.493 1.00 97.75 105 GLY A C 1
ATOM 745 O O . GLY A 1 105 ? 3.789 3.012 1.143 1.00 97.75 105 GLY A O 1
ATOM 746 N N . ALA A 1 106 ? 5.566 4.386 1.064 1.00 98.00 106 ALA A N 1
ATOM 747 C CA . ALA A 1 106 ? 5.666 4.586 2.511 1.00 98.00 106 ALA A CA 1
ATOM 748 C C . ALA A 1 106 ? 4.362 5.117 3.127 1.00 98.00 106 ALA A C 1
ATOM 750 O O . ALA A 1 106 ? 3.915 4.577 4.136 1.00 98.00 106 ALA A O 1
ATOM 751 N N . MET A 1 107 ? 3.729 6.123 2.505 1.00 98.44 107 MET A N 1
ATOM 752 C CA . MET A 1 107 ? 2.457 6.683 2.988 1.00 98.44 107 MET A CA 1
ATOM 753 C C . MET A 1 107 ? 1.331 5.643 2.982 1.00 98.44 107 MET A C 1
ATOM 755 O O . MET A 1 107 ? 0.595 5.535 3.959 1.00 98.44 107 MET A O 1
ATOM 759 N N . ILE A 1 108 ? 1.200 4.865 1.901 1.00 98.31 108 ILE A N 1
ATOM 760 C CA . ILE A 1 108 ? 0.199 3.790 1.816 1.00 98.31 108 ILE A CA 1
ATOM 761 C C . ILE A 1 108 ? 0.466 2.744 2.901 1.00 98.31 108 ILE A C 1
ATOM 763 O O . ILE A 1 108 ? -0.429 2.432 3.681 1.00 98.31 108 ILE A O 1
ATOM 767 N N . GLY A 1 109 ? 1.706 2.264 3.008 1.00 97.50 109 GLY A N 1
ATOM 768 C CA . GLY A 1 109 ? 2.078 1.250 3.991 1.00 97.50 109 GLY A CA 1
ATOM 769 C C . GLY A 1 109 ? 1.885 1.700 5.441 1.00 97.50 109 GLY A C 1
ATOM 770 O O . GLY A 1 109 ? 1.527 0.894 6.297 1.00 97.50 109 GLY A O 1
ATOM 771 N N . GLU A 1 110 ? 2.114 2.981 5.737 1.00 98.12 110 GLU A N 1
ATOM 772 C CA . GLU A 1 110 ? 1.843 3.566 7.053 1.00 98.12 110 GLU A CA 1
ATOM 773 C C . GLU A 1 110 ? 0.350 3.523 7.387 1.00 98.12 110 GLU A C 1
ATOM 775 O O . GLU A 1 110 ? -0.011 3.017 8.448 1.00 98.12 110 GLU A O 1
ATOM 780 N N . LEU A 1 111 ? -0.513 3.964 6.467 1.00 98.44 111 LEU A N 1
ATOM 781 C CA . LEU A 1 111 ? -1.964 3.926 6.660 1.00 98.44 111 LEU A CA 1
ATOM 782 C C . LEU A 1 111 ? -2.504 2.495 6.785 1.00 98.44 111 LEU A C 1
ATOM 784 O O . LEU A 1 111 ? -3.405 2.257 7.585 1.00 98.44 111 LEU A O 1
ATOM 788 N N . GLU A 1 112 ? -1.958 1.538 6.032 1.00 98.06 112 GLU A N 1
ATOM 789 C CA . GLU A 1 112 ? -2.341 0.122 6.124 1.00 98.06 112 GLU A CA 1
ATOM 790 C C . GLU A 1 112 ? -2.013 -0.474 7.495 1.00 98.06 112 GLU A C 1
ATOM 792 O O . GLU A 1 112 ? -2.883 -1.067 8.133 1.00 98.06 112 GLU A O 1
ATOM 797 N N . ARG A 1 113 ? -0.783 -0.265 7.982 1.00 98.00 113 ARG A N 1
ATOM 798 C CA . ARG A 1 113 ? -0.370 -0.721 9.318 1.00 98.00 113 ARG A CA 1
ATOM 799 C C . ARG A 1 113 ? -1.137 -0.012 10.426 1.00 98.00 113 ARG A C 1
ATOM 801 O O . ARG A 1 113 ? -1.471 -0.626 11.437 1.00 98.00 113 ARG A O 1
ATOM 808 N N . GLU A 1 114 ? -1.410 1.281 10.261 1.00 98.25 114 GLU A N 1
ATOM 809 C CA . GLU A 1 114 ? -2.220 2.029 11.218 1.00 98.25 114 GLU A CA 1
ATOM 810 C C . GLU A 1 114 ? -3.644 1.473 11.276 1.00 98.25 114 GLU A C 1
ATOM 812 O O . GLU A 1 114 ? -4.159 1.247 12.368 1.00 98.25 114 GLU A O 1
ATOM 817 N N . ARG A 1 115 ? -4.259 1.191 10.124 1.00 98.44 115 ARG A N 1
ATOM 818 C CA . ARG A 1 115 ? -5.580 0.565 10.059 1.00 98.44 115 ARG A CA 1
ATOM 819 C C . ARG A 1 115 ? -5.601 -0.790 10.759 1.00 98.44 115 ARG A C 1
ATOM 821 O O . ARG A 1 115 ? -6.452 -0.995 11.615 1.00 98.44 115 ARG A O 1
ATOM 828 N N . GLU A 1 116 ? -4.647 -1.670 10.458 1.00 98.00 116 GLU A N 1
ATOM 829 C CA . GLU A 1 116 ? -4.530 -2.980 11.113 1.00 98.00 116 GLU A CA 1
ATOM 830 C C . GLU A 1 116 ? -4.368 -2.841 12.637 1.00 98.00 116 GLU A C 1
ATOM 832 O O . GLU A 1 116 ? -5.021 -3.543 13.409 1.00 98.00 116 GLU A O 1
ATOM 837 N N . SER A 1 117 ? -3.550 -1.885 13.087 1.00 98.00 117 SER A N 1
ATOM 838 C CA . SER A 1 117 ? -3.383 -1.572 14.510 1.00 98.00 117 SER A CA 1
ATOM 839 C C . SER A 1 117 ? -4.675 -1.060 15.156 1.00 98.00 117 SER A C 1
ATOM 841 O O . SER A 1 117 ? -4.988 -1.429 16.290 1.00 98.00 117 SER A O 1
ATOM 843 N N . ILE A 1 118 ? -5.444 -0.224 14.454 1.00 98.19 118 ILE A N 1
ATOM 844 C CA . ILE A 1 118 ? -6.745 0.263 14.923 1.00 98.19 118 ILE A CA 1
ATOM 845 C C . ILE A 1 118 ? -7.751 -0.886 15.005 1.00 98.19 118 ILE A C 1
ATOM 847 O O . ILE A 1 118 ? -8.457 -0.977 16.006 1.00 98.19 118 ILE A O 1
ATOM 851 N N . ASP A 1 119 ? -7.799 -1.771 14.010 1.00 98.19 119 ASP A N 1
ATOM 852 C CA . ASP A 1 119 ? -8.679 -2.944 14.006 1.00 98.19 119 ASP A CA 1
ATOM 853 C C . ASP A 1 119 ? -8.358 -3.884 15.173 1.00 98.19 119 ASP A C 1
ATOM 855 O O . ASP A 1 119 ? -9.259 -4.303 15.904 1.00 98.19 119 ASP A O 1
ATOM 859 N N . ALA A 1 120 ? -7.069 -4.149 15.408 1.00 97.69 120 ALA A N 1
ATOM 860 C CA . ALA A 1 120 ? -6.608 -4.951 16.536 1.00 97.69 120 ALA A CA 1
ATOM 861 C C . ALA A 1 120 ? -6.981 -4.321 17.886 1.00 97.69 120 ALA A C 1
ATOM 863 O O . ALA A 1 120 ? -7.415 -5.026 18.794 1.00 97.69 120 ALA A O 1
ATOM 864 N N . GLN A 1 121 ? -6.854 -2.996 18.016 1.00 97.62 121 GLN A N 1
ATOM 865 C CA . GLN A 1 121 ? -7.288 -2.284 19.215 1.00 97.62 121 GLN A CA 1
ATOM 866 C C . GLN A 1 121 ? -8.805 -2.357 19.371 1.00 97.62 121 GLN A C 1
ATOM 868 O O . GLN A 1 121 ? -9.273 -2.760 20.422 1.00 97.62 121 GLN A O 1
ATOM 873 N N . LEU A 1 122 ? -9.591 -2.033 18.342 1.00 97.06 122 LEU A N 1
ATOM 874 C CA . LEU A 1 122 ? -11.058 -2.027 18.405 1.00 97.06 122 LEU A CA 1
ATOM 875 C C . LEU A 1 122 ? -11.678 -3.397 18.727 1.00 97.06 122 LEU A C 1
ATOM 877 O O . LEU A 1 122 ? -12.829 -3.429 19.168 1.00 97.06 122 LEU A O 1
ATOM 881 N N . ALA A 1 123 ? -10.943 -4.492 18.523 1.00 97.38 123 ALA A N 1
ATOM 882 C CA . ALA A 1 123 ? -11.329 -5.834 18.951 1.00 97.38 123 ALA A CA 1
ATOM 883 C C . ALA A 1 123 ? -11.237 -6.053 20.479 1.00 97.38 123 ALA A C 1
ATOM 885 O O . ALA A 1 123 ? -11.826 -7.005 20.989 1.00 97.38 123 ALA A O 1
ATOM 886 N N . ASP A 1 124 ? -10.531 -5.191 21.219 1.00 96.12 124 ASP A N 1
ATOM 887 C CA . ASP A 1 124 ? -10.464 -5.222 22.682 1.00 96.12 124 ASP A CA 1
ATOM 888 C C . ASP A 1 124 ? -11.727 -4.597 23.303 1.00 96.12 124 ASP A C 1
ATOM 890 O O . ASP A 1 124 ? -11.963 -3.387 23.252 1.00 96.12 124 ASP A O 1
ATOM 894 N N . GLU A 1 125 ? -12.553 -5.430 23.938 1.00 91.88 125 GLU A N 1
ATOM 895 C CA . GLU A 1 125 ? -13.799 -5.007 24.588 1.00 91.88 125 GLU A CA 1
ATOM 896 C C . GLU A 1 125 ? -13.579 -4.119 25.829 1.00 91.88 125 GLU A C 1
ATOM 898 O O . GLU A 1 125 ? -14.521 -3.484 26.306 1.00 91.88 125 GLU A O 1
ATOM 903 N N . SER A 1 126 ? -12.352 -4.043 26.357 1.00 96.62 126 SER A N 1
ATOM 904 C CA . SER A 1 126 ? -12.017 -3.239 27.541 1.00 96.62 126 SER A CA 1
ATOM 905 C C . SER A 1 126 ? -11.764 -1.752 27.245 1.00 96.62 126 SER A C 1
ATOM 907 O O . SER A 1 126 ? -11.576 -0.947 28.164 1.00 96.62 126 SER A O 1
ATOM 909 N N . LEU A 1 127 ? -11.798 -1.362 25.970 1.00 96.25 127 LEU A N 1
ATOM 910 C CA . LEU A 1 127 ? -11.589 0.008 25.515 1.00 96.25 127 LEU A CA 1
ATOM 911 C C . LEU A 1 127 ? -12.593 1.003 26.110 1.00 96.25 127 LEU A C 1
ATOM 913 O O . LEU A 1 127 ? -13.812 0.858 26.011 1.00 96.25 127 LEU A O 1
ATOM 917 N N . VAL A 1 128 ? -12.070 2.107 26.645 1.00 97.50 128 VAL A N 1
ATOM 918 C CA . VAL A 1 128 ? -12.898 3.227 27.107 1.00 97.50 128 VAL A CA 1
ATOM 919 C C . VAL A 1 128 ? -13.643 3.852 25.920 1.00 97.50 128 VAL A C 1
ATOM 921 O O . VAL A 1 128 ? -13.065 4.087 24.859 1.00 97.50 128 VAL A O 1
ATOM 924 N N . ALA A 1 129 ? -14.922 4.193 26.112 1.00 96.75 129 ALA A N 1
ATOM 925 C CA . ALA A 1 129 ? -15.820 4.656 25.048 1.00 96.75 129 ALA A CA 1
ATOM 926 C C . ALA A 1 129 ? -15.316 5.880 24.253 1.00 96.75 129 ALA A C 1
ATOM 928 O O . ALA A 1 129 ? -15.609 6.009 23.064 1.00 96.75 129 ALA A O 1
ATOM 929 N N . THR A 1 130 ? -14.576 6.794 24.886 1.00 97.56 130 THR A N 1
ATOM 930 C CA . THR A 1 130 ? -13.947 7.936 24.201 1.00 97.56 130 THR A CA 1
ATOM 931 C C . THR A 1 130 ? -12.846 7.481 23.251 1.00 97.56 130 THR A C 1
ATOM 933 O O . THR A 1 130 ? -12.895 7.818 22.075 1.00 97.56 130 THR A O 1
ATOM 936 N N . MET A 1 131 ? -11.928 6.637 23.723 1.00 97.75 131 MET A N 1
ATOM 937 C CA . MET A 1 131 ? -10.851 6.073 22.907 1.00 97.75 131 MET A CA 1
ATOM 938 C C . MET A 1 131 ? -11.407 5.240 21.745 1.00 97.75 131 MET A C 1
ATOM 940 O O . MET A 1 131 ? -10.956 5.376 20.612 1.00 97.75 131 MET A O 1
ATOM 944 N N . GLN A 1 132 ? -12.467 4.463 21.987 1.00 98.00 132 GLN A N 1
ATOM 945 C CA . GLN A 1 132 ? -13.161 3.726 20.929 1.00 98.00 132 GLN A CA 1
ATOM 946 C C . GLN A 1 132 ? -13.750 4.657 19.854 1.00 98.00 132 GLN A C 1
ATOM 948 O O . GLN A 1 132 ? -13.688 4.350 18.663 1.00 98.00 132 GLN A O 1
ATOM 953 N N 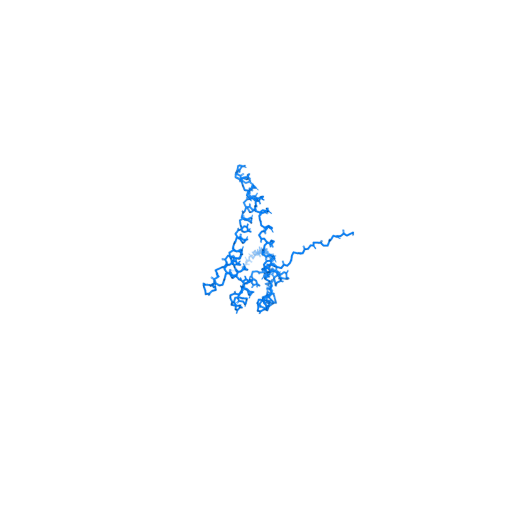. ARG A 1 133 ? -14.327 5.799 20.251 1.00 97.94 133 ARG A N 1
ATOM 954 C CA . ARG A 1 133 ? -14.860 6.797 19.311 1.00 97.94 133 ARG A CA 1
ATOM 955 C C . ARG A 1 133 ? -13.748 7.413 18.464 1.00 97.94 133 ARG A C 1
ATOM 957 O O . ARG A 1 133 ? -13.921 7.519 17.252 1.00 97.94 133 ARG A O 1
ATOM 964 N N . ASP A 1 134 ? -12.633 7.778 19.087 1.00 98.44 134 ASP A N 1
ATOM 965 C CA . ASP A 1 134 ? -11.498 8.404 18.406 1.00 98.44 134 ASP A CA 1
ATOM 966 C C . ASP A 1 134 ? -10.859 7.439 17.394 1.00 98.44 134 ASP A C 1
ATOM 968 O O . ASP A 1 134 ? -10.642 7.809 16.239 1.00 98.44 134 ASP A O 1
ATOM 972 N N . LEU A 1 135 ? -10.669 6.170 17.778 1.00 98.38 135 LEU A N 1
ATOM 973 C CA . LEU A 1 135 ? -10.181 5.111 16.886 1.00 98.38 135 LEU A CA 1
ATOM 974 C C . LEU A 1 135 ? -11.109 4.895 15.683 1.00 98.38 135 LEU A C 1
ATOM 976 O O . LEU A 1 135 ? -10.641 4.847 14.549 1.00 98.38 135 LEU A O 1
ATOM 980 N N . ARG A 1 136 ? -12.433 4.841 15.892 1.00 98.12 136 ARG A N 1
ATOM 981 C CA . ARG A 1 136 ? -13.405 4.724 14.786 1.00 98.12 136 ARG A CA 1
ATOM 982 C C . ARG A 1 136 ? -13.362 5.929 13.849 1.00 98.12 136 ARG A C 1
ATOM 984 O O . ARG A 1 136 ? -13.432 5.760 12.634 1.00 98.12 136 ARG A O 1
ATOM 991 N N . GLN A 1 137 ? -13.229 7.139 14.391 1.00 98.56 137 GLN A N 1
ATOM 992 C CA . GLN A 1 137 ? -13.104 8.347 13.575 1.00 98.56 137 GLN A CA 1
ATOM 993 C C . GLN A 1 137 ? -11.823 8.320 12.728 1.00 98.56 137 GLN A C 1
ATOM 995 O O . GLN A 1 137 ? -11.842 8.706 11.553 1.00 98.56 137 GLN A O 1
ATOM 1000 N N . ARG A 1 138 ? -10.715 7.839 13.303 1.00 98.38 138 ARG A N 1
ATOM 1001 C CA . ARG A 1 138 ? -9.463 7.655 12.569 1.00 98.38 138 ARG A CA 1
ATOM 1002 C C . ARG A 1 138 ? -9.598 6.581 11.490 1.00 98.38 138 ARG A C 1
ATOM 1004 O O . ARG A 1 138 ? -9.236 6.862 10.352 1.00 98.38 138 ARG A O 1
ATOM 1011 N N . HIS A 1 139 ? -10.204 5.435 11.799 1.00 98.25 139 HIS A N 1
ATOM 1012 C CA . HIS A 1 139 ? -10.463 4.362 10.832 1.00 98.25 139 HIS A CA 1
ATOM 1013 C C . HIS A 1 139 ? -11.248 4.867 9.610 1.00 98.25 139 HIS A C 1
ATOM 1015 O O . HIS A 1 139 ? -10.816 4.668 8.482 1.00 98.25 139 HIS A O 1
ATOM 1021 N N . ILE A 1 140 ? -12.337 5.623 9.818 1.00 98.38 140 ILE A N 1
ATOM 1022 C CA . ILE A 1 140 ? -13.129 6.232 8.727 1.00 98.38 140 ILE A CA 1
ATOM 1023 C C . ILE A 1 140 ? -12.274 7.151 7.844 1.00 98.38 140 ILE A C 1
ATOM 1025 O O . ILE A 1 140 ? -12.457 7.213 6.629 1.00 98.38 140 ILE A O 1
ATOM 1029 N N . THR A 1 141 ? -11.348 7.893 8.452 1.00 98.38 141 THR A N 1
ATOM 1030 C CA . THR A 1 141 ? -10.440 8.779 7.712 1.00 98.38 141 THR A CA 1
ATOM 1031 C C . THR A 1 141 ? -9.495 7.964 6.833 1.00 98.38 141 THR A C 1
ATOM 1033 O O . THR A 1 141 ? -9.349 8.275 5.653 1.00 98.38 141 THR A O 1
ATOM 1036 N N . ILE A 1 142 ? -8.914 6.891 7.376 1.00 98.19 142 ILE A N 1
ATOM 1037 C CA . ILE A 1 142 ? -8.027 5.995 6.628 1.00 98.19 142 ILE A CA 1
ATOM 1038 C C . ILE A 1 142 ? -8.784 5.311 5.483 1.00 98.19 142 ILE A C 1
ATOM 1040 O O . ILE A 1 142 ? -8.305 5.333 4.353 1.00 98.19 142 ILE A O 1
ATOM 1044 N N . ASP A 1 143 ? -9.990 4.795 5.733 1.00 98.06 143 ASP A N 1
ATOM 1045 C CA . ASP A 1 143 ? -10.834 4.160 4.708 1.00 98.06 143 ASP A CA 1
ATOM 1046 C C . ASP A 1 143 ? -11.177 5.102 3.547 1.00 98.06 143 ASP A C 1
ATOM 1048 O O . ASP A 1 143 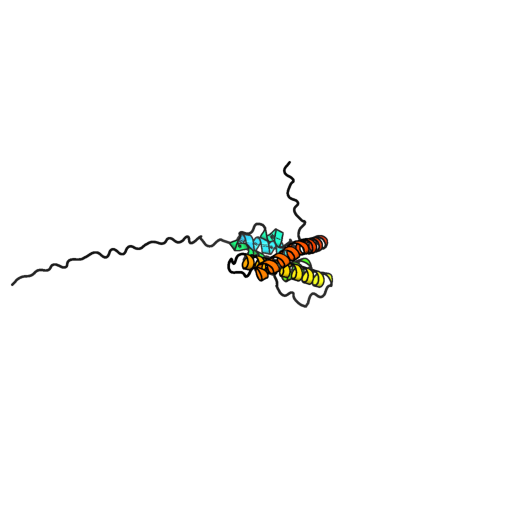? -11.366 4.663 2.413 1.00 98.06 143 ASP A O 1
ATOM 1052 N N . ARG A 1 144 ? -11.266 6.409 3.815 1.00 98.06 144 ARG A N 1
ATOM 1053 C CA . ARG A 1 144 ? -11.493 7.430 2.788 1.00 98.06 144 ARG A CA 1
ATOM 1054 C C . ARG A 1 144 ? -10.216 7.757 2.011 1.00 98.06 144 ARG A C 1
ATOM 1056 O O . ARG A 1 144 ? -10.287 7.976 0.800 1.00 98.06 144 ARG A O 1
ATOM 1063 N N . ASP A 1 145 ? -9.081 7.861 2.695 1.00 98.31 145 ASP A N 1
ATOM 1064 C CA . ASP A 1 145 ? -7.835 8.386 2.124 1.00 98.31 145 ASP A CA 1
ATOM 1065 C C . ASP A 1 145 ? -7.034 7.303 1.387 1.00 98.31 145 ASP A C 1
ATOM 1067 O O . ASP A 1 145 ? -6.504 7.557 0.302 1.00 98.31 145 ASP A O 1
ATOM 1071 N N . LEU A 1 146 ? -7.002 6.077 1.918 1.00 97.88 146 LEU A N 1
ATOM 1072 C CA . LEU A 1 146 ? -6.233 4.968 1.353 1.00 97.88 146 LEU A CA 1
ATOM 1073 C C . LEU A 1 146 ? -6.618 4.664 -0.111 1.00 97.88 146 LEU A C 1
ATOM 1075 O O . LEU A 1 146 ? -5.716 4.648 -0.951 1.00 97.88 146 LEU A O 1
ATOM 1079 N N . PRO A 1 147 ? -7.909 4.545 -0.497 1.00 97.12 147 PRO A N 1
ATOM 1080 C CA . PRO A 1 147 ? -8.277 4.295 -1.893 1.00 97.12 147 PRO A CA 1
ATOM 1081 C C . PRO A 1 147 ? -7.845 5.408 -2.857 1.00 97.12 147 PRO A C 1
ATOM 1083 O O . PRO A 1 147 ? -7.580 5.136 -4.027 1.00 97.12 147 PRO A O 1
ATOM 1086 N N . GLN A 1 148 ? -7.758 6.660 -2.390 1.00 97.56 148 GLN A N 1
ATOM 1087 C CA . GLN A 1 148 ? -7.304 7.786 -3.215 1.00 97.56 148 GLN A CA 1
ATOM 1088 C C . GLN A 1 148 ? -5.802 7.693 -3.499 1.00 97.56 148 GLN A C 1
ATOM 1090 O O . GLN A 1 148 ? -5.376 7.904 -4.635 1.00 97.56 148 GLN A O 1
ATOM 1095 N N . LEU A 1 149 ? -5.004 7.330 -2.491 1.00 98.19 149 LEU A N 1
ATOM 1096 C CA . LEU A 1 149 ? -3.568 7.103 -2.665 1.00 98.19 149 LEU A CA 1
ATOM 1097 C C . LEU A 1 149 ? -3.292 5.880 -3.540 1.00 98.19 149 LEU A C 1
ATOM 1099 O O . LEU A 1 149 ? -2.427 5.935 -4.412 1.00 98.19 149 LEU A O 1
ATOM 1103 N N . GLU A 1 150 ? -4.048 4.796 -3.369 1.00 97.19 150 GLU A N 1
ATOM 1104 C CA . GLU A 1 150 ? -3.915 3.643 -4.255 1.00 97.19 150 GLU A CA 1
ATOM 1105 C C . GLU A 1 150 ? -4.330 3.969 -5.695 1.00 97.19 150 GLU A C 1
ATOM 1107 O O . G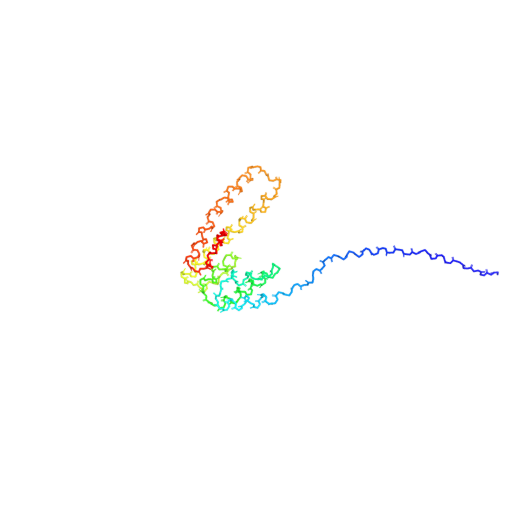LU A 1 150 ? -3.731 3.457 -6.637 1.00 97.19 150 GLU A O 1
ATOM 1112 N N . ALA A 1 151 ? -5.354 4.805 -5.898 1.00 96.56 151 ALA A N 1
ATOM 1113 C CA . ALA A 1 151 ? -5.722 5.266 -7.232 1.00 96.56 151 ALA A CA 1
ATOM 1114 C C . ALA A 1 151 ? -4.566 6.042 -7.880 1.00 96.56 151 ALA A C 1
ATOM 1116 O O . ALA A 1 151 ? -4.239 5.769 -9.032 1.00 96.56 151 ALA A O 1
ATOM 1117 N N . LEU A 1 152 ? -3.903 6.933 -7.133 1.00 97.44 152 LEU A N 1
ATOM 1118 C CA . LEU A 1 152 ? -2.701 7.627 -7.601 1.00 97.44 152 LEU A CA 1
ATOM 1119 C C . LEU A 1 152 ? -1.581 6.640 -7.966 1.00 97.44 152 LEU A C 1
ATOM 1121 O O . LEU A 1 152 ? -1.038 6.709 -9.062 1.00 97.44 152 LEU A O 1
ATOM 1125 N N . ALA A 1 153 ? -1.300 5.661 -7.104 1.00 97.31 153 ALA A N 1
ATOM 1126 C CA . ALA A 1 153 ? -0.290 4.640 -7.381 1.00 97.31 153 ALA A CA 1
ATOM 1127 C C . ALA A 1 153 ? -0.623 3.791 -8.625 1.00 97.31 153 ALA A C 1
ATOM 1129 O O . ALA A 1 153 ? 0.282 3.371 -9.344 1.00 97.31 153 ALA A O 1
ATOM 1130 N N . ARG A 1 154 ? -1.910 3.547 -8.910 1.00 96.00 154 ARG A N 1
ATOM 1131 C CA . ARG A 1 154 ? -2.353 2.888 -10.151 1.00 96.00 154 ARG A CA 1
ATOM 1132 C C . ARG A 1 154 ? -2.176 3.784 -11.377 1.00 96.00 154 ARG A C 1
ATOM 1134 O O . ARG A 1 154 ? -1.761 3.278 -12.414 1.00 96.00 154 ARG A O 1
ATOM 1141 N N . PHE A 1 155 ? -2.458 5.086 -11.270 1.00 96.31 155 PHE A N 1
ATOM 1142 C CA . PHE A 1 155 ? -2.197 6.044 -12.353 1.00 96.31 155 PHE A CA 1
ATOM 1143 C C . PHE A 1 155 ? -0.706 6.124 -12.706 1.00 96.31 155 PHE A C 1
ATOM 1145 O O . PHE A 1 155 ? -0.378 6.232 -13.883 1.00 96.31 155 PHE A O 1
ATOM 1152 N N . ASP A 1 156 ? 0.172 5.989 -11.711 1.00 95.75 156 ASP A N 1
ATOM 1153 C CA . ASP A 1 156 ? 1.630 5.970 -11.886 1.00 95.75 156 ASP A CA 1
ATOM 1154 C C . ASP A 1 156 ? 2.195 4.569 -12.229 1.00 95.75 156 ASP A C 1
ATOM 1156 O O . ASP A 1 156 ? 3.408 4.363 -12.209 1.00 95.75 156 ASP A O 1
ATOM 1160 N N . GLU A 1 157 ? 1.336 3.581 -12.522 1.00 94.62 157 GLU A N 1
ATOM 1161 C CA . GLU A 1 157 ? 1.705 2.192 -12.869 1.00 94.62 157 GLU A CA 1
ATOM 1162 C C . GLU A 1 157 ? 2.531 1.438 -11.796 1.00 94.62 157 GLU A C 1
ATOM 1164 O O . GLU A 1 157 ? 3.226 0.444 -12.080 1.00 94.62 157 GLU A O 1
ATOM 1169 N N . LEU A 1 158 ? 2.441 1.892 -10.543 1.00 94.88 158 LEU A N 1
ATOM 1170 C CA . LEU A 1 158 ? 3.118 1.309 -9.380 1.00 94.88 158 LEU A CA 1
ATOM 1171 C C . LEU A 1 158 ? 2.328 0.139 -8.783 1.00 94.88 158 LEU A C 1
ATOM 1173 O O . LEU A 1 158 ? 2.930 -0.810 -8.286 1.00 94.88 158 LEU A O 1
ATOM 1177 N N . LEU A 1 159 ? 0.999 0.183 -8.892 1.00 95.44 159 LEU A N 1
ATOM 1178 C CA . LEU A 1 159 ? 0.087 -0.904 -8.533 1.00 95.44 159 LEU A CA 1
ATOM 1179 C C . LEU A 1 159 ? -0.535 -1.548 -9.778 1.00 95.44 159 LEU A C 1
ATOM 1181 O O . LEU A 1 159 ? -0.688 -0.875 -10.803 1.00 95.44 159 LEU A O 1
ATOM 1185 N N . PRO A 1 160 ? -0.957 -2.825 -9.694 1.00 92.94 160 PRO A N 1
ATOM 1186 C CA . PRO A 1 160 ? -1.742 -3.432 -10.756 1.00 92.94 160 PRO A CA 1
ATOM 1187 C C . PRO A 1 160 ? -3.093 -2.708 -10.929 1.00 92.94 160 PRO A C 1
ATOM 1189 O O . PRO A 1 160 ? -3.616 -2.113 -9.973 1.00 92.94 160 PRO A O 1
ATOM 1192 N N . PRO A 1 161 ? -3.701 -2.785 -12.128 1.00 89.75 161 PRO A N 1
ATOM 1193 C CA . PRO A 1 161 ? -5.032 -2.243 -12.375 1.00 89.75 161 PRO A CA 1
ATOM 1194 C C . PRO A 1 161 ? -6.061 -2.768 -11.369 1.00 89.75 161 PRO A C 1
ATOM 1196 O O . PRO A 1 161 ? -6.009 -3.924 -10.947 1.00 89.75 161 PRO A O 1
ATOM 1199 N N . ALA A 1 162 ? -7.023 -1.922 -10.997 1.00 88.06 162 ALA A N 1
ATOM 1200 C CA . ALA A 1 162 ? -8.112 -2.346 -10.128 1.00 88.06 162 ALA A CA 1
ATOM 1201 C C . ALA A 1 162 ? -8.969 -3.411 -10.832 1.00 88.06 162 ALA A C 1
ATOM 1203 O O . ALA A 1 162 ? -9.404 -3.217 -11.968 1.00 88.06 162 ALA A O 1
ATOM 1204 N N . VAL A 1 163 ? -9.241 -4.517 -10.140 1.00 83.75 163 VAL A N 1
ATOM 1205 C CA . VAL A 1 163 ? -10.195 -5.524 -10.609 1.00 83.75 163 VAL A CA 1
ATOM 1206 C C . VAL A 1 163 ? -11.596 -5.025 -10.278 1.00 83.75 163 VAL A C 1
ATOM 1208 O O . VAL A 1 163 ? -11.953 -4.882 -9.110 1.00 83.75 163 VAL A O 1
ATOM 1211 N N . VAL A 1 164 ? -12.393 -4.738 -11.306 1.00 77.25 164 VAL A N 1
ATOM 1212 C CA . VAL A 1 164 ? -13.825 -4.483 -11.130 1.00 77.25 164 VAL A CA 1
ATOM 1213 C C . VAL A 1 164 ? -14.496 -5.851 -11.000 1.00 77.25 164 VAL A C 1
ATOM 1215 O O . VAL A 1 164 ? -14.338 -6.658 -11.915 1.00 77.25 164 VAL A O 1
ATOM 1218 N N . PRO A 1 165 ? -15.209 -6.150 -9.897 1.00 74.62 165 PRO A N 1
ATOM 1219 C CA . PRO A 1 165 ? -15.947 -7.401 -9.792 1.00 74.62 165 PRO A CA 1
ATOM 1220 C C . PRO A 1 165 ? -16.911 -7.499 -10.972 1.00 74.62 165 PRO A C 1
ATOM 1222 O O . PRO A 1 165 ? -17.608 -6.519 -11.265 1.00 74.62 165 PRO A O 1
ATOM 1225 N N . ASP A 1 166 ? -16.960 -8.655 -11.635 1.00 78.00 166 ASP A N 1
ATOM 1226 C CA . ASP A 1 166 ? -17.974 -8.896 -12.655 1.00 78.00 166 ASP A CA 1
ATOM 1227 C C . ASP A 1 166 ? -19.339 -8.601 -12.035 1.00 78.00 166 ASP A C 1
ATOM 1229 O O . ASP A 1 166 ? -19.715 -9.170 -11.004 1.00 78.00 166 ASP A O 1
ATOM 1233 N N . ARG A 1 167 ? -20.077 -7.661 -12.635 1.00 69.56 167 ARG A N 1
ATOM 1234 C CA . ARG A 1 167 ? -21.478 -7.457 -12.279 1.00 69.56 167 ARG A CA 1
ATOM 1235 C C . ARG A 1 167 ? -22.191 -8.731 -12.699 1.00 69.56 167 ARG A C 1
ATOM 1237 O O . ARG A 1 167 ? -22.490 -8.895 -13.878 1.00 69.56 167 ARG A O 1
ATOM 1244 N N . ALA A 1 168 ? -22.386 -9.642 -11.751 1.00 59.22 168 ALA A N 1
ATOM 1245 C CA . ALA A 1 168 ? -23.240 -10.797 -11.938 1.00 59.22 168 ALA A CA 1
ATOM 1246 C C . ALA A 1 168 ? -24.602 -10.278 -12.424 1.00 59.22 168 ALA A C 1
ATOM 1248 O O . ALA A 1 168 ? -25.295 -9.574 -11.686 1.00 59.22 168 ALA A O 1
ATOM 1249 N N . ASN A 1 169 ? -24.898 -10.541 -13.698 1.00 48.03 169 ASN A N 1
ATOM 1250 C CA . ASN A 1 169 ? -26.229 -10.387 -14.275 1.00 48.03 169 ASN A CA 1
ATOM 1251 C C . ASN A 1 169 ? -27.120 -11.523 -13.780 1.00 48.03 169 ASN A C 1
ATOM 1253 O O . ASN A 1 169 ? -26.625 -12.674 -13.763 1.00 48.03 169 ASN A O 1
#

Foldseek 3Di:
DDDDDDDDDDDDPPPPPPPPPPPPDPDPLVVLLVQLLVCLLVVHQNCVSQVPGDPVNSVNSSVSSLVNVVVVPLDLLSLLSCLLVVHDDDPVNPDPSNVVSNVLSVVLSVLVVLLVVLVVVLVDPPDDPVRNVVSVVSNVVSVVVNVVSVVVCVVSVSDDDDDDPPPDD

pLDDT: mean 86.22, std 16.67, range [39.38, 98.56]

Secondary structure (DSSP, 8-state):
-----------------------PPPP--HHHHHHHHHHHHTT--HHHHHTTS-TTTHHHHHHHHHHHHHTT-S-HHHHHHHHHTT----TT---HHHHHHHHHHHHHHHHHHHHHHHHHHHT-TT--HHHHHHHHHHHHHHHHHHHHHHHHHHHTTSSPPP-PPP---

Radius of gyration: 27.01 Å; chains: 1; bounding box: 48×86×72 Å